Protein AF-A0A3C0TV87-F1 (afdb_monomer)

Sequence (147 aa):
MGSLIQRRDRKGKPLISLEQFAAGEKFRRDFTLANLTPRLTGAWDSPVAGAKRGGAADAGNLSETVLAAKSRLSAALAVLGPGLEGIALLVCCHLSGLEDAERQLGWPARSGKVVLGIALDRLAAHYGITPGCAAKTRRRVFEPDPK

Foldseek 3Di:
DVVQQVDADVVRHRLADPLLVVLLQLLQVLVVLLPPDLPPDDPPDDPDPDDDDQDPVNSVVSVVSNVVSVVLNVVLDVLLDPPLNQLSCCCSHVVDDQQVSCVVSVHDPPPSSVSSRVSSVSSSVSVVRDPPPPPPPPPPPDDDDDD

Secondary structure (DSSP, 8-state):
-HHHHHPBPTTS-BSS-HHHHHHHHHHHHHHHHHTS----SS-SS-------SS-HHHHHHHHHHHHHHHHHHHHHHHHH-TTHHHHHIIIIIS---HHHHHHHTTPPTT-HHHHHHHHHHHHHHHTT--TTSSGGGSTTS--PPP-

Structure (mmCIF, N/CA/C/O backbone):
data_AF-A0A3C0TV87-F1
#
_entry.id   AF-A0A3C0TV87-F1
#
loop_
_atom_site.group_PDB
_atom_site.id
_atom_site.type_symbol
_atom_site.label_atom_id
_atom_site.label_alt_id
_atom_site.label_comp_id
_atom_site.label_asym_id
_atom_site.label_entity_id
_atom_site.label_seq_id
_atom_site.pdbx_PDB_ins_code
_atom_site.Cartn_x
_atom_site.Cartn_y
_atom_site.Cartn_z
_atom_site.occupancy
_atom_site.B_iso_or_equiv
_atom_site.auth_seq_id
_atom_site.auth_comp_id
_atom_site.auth_asym_id
_atom_site.auth_atom_id
_atom_site.pdbx_PDB_model_num
ATOM 1 N N . MET A 1 1 ? 7.615 2.749 8.806 1.00 54.25 1 MET A N 1
ATOM 2 C CA . MET A 1 1 ? 6.298 2.188 9.191 1.00 54.25 1 MET A CA 1
ATOM 3 C C . MET A 1 1 ? 6.191 1.726 10.650 1.00 54.25 1 MET A C 1
ATOM 5 O O . MET A 1 1 ? 5.097 1.815 11.191 1.00 54.25 1 MET A O 1
ATOM 9 N N . GLY A 1 2 ? 7.259 1.268 11.328 1.00 51.81 2 GLY A N 1
ATOM 10 C CA . GLY A 1 2 ? 7.164 0.728 12.706 1.00 51.81 2 GLY A CA 1
ATOM 11 C C . GLY A 1 2 ? 6.513 1.649 13.758 1.00 51.81 2 GLY A C 1
ATOM 12 O O . GLY A 1 2 ? 5.873 1.166 14.689 1.00 51.81 2 GLY A O 1
ATOM 13 N N . SER A 1 3 ? 6.579 2.971 13.564 1.00 53.94 3 SER A N 1
ATOM 14 C CA . SER A 1 3 ? 5.907 3.968 14.414 1.00 53.94 3 SER A CA 1
ATOM 15 C C . SER A 1 3 ? 4.368 3.885 14.367 1.00 53.94 3 SER A C 1
ATOM 17 O O . SER A 1 3 ? 3.716 4.125 15.378 1.00 53.94 3 SER A O 1
ATOM 19 N N . LEU A 1 4 ? 3.756 3.463 13.253 1.00 57.06 4 LEU A N 1
ATOM 20 C CA . LEU A 1 4 ? 2.288 3.391 13.134 1.00 57.06 4 LEU A CA 1
ATOM 21 C C . LEU A 1 4 ? 1.671 2.216 13.906 1.00 57.06 4 LEU A C 1
ATOM 23 O O . LEU A 1 4 ? 0.534 2.324 14.353 1.00 57.06 4 LEU A O 1
ATOM 27 N N . ILE A 1 5 ? 2.420 1.125 14.121 1.00 52.91 5 ILE A N 1
ATOM 28 C CA . ILE A 1 5 ? 1.984 0.024 15.003 1.00 52.91 5 ILE A CA 1
ATOM 29 C C . ILE A 1 5 ? 2.036 0.453 16.475 1.00 52.91 5 ILE A C 1
ATOM 31 O O . ILE A 1 5 ? 1.223 0.014 17.291 1.00 52.91 5 ILE A O 1
ATOM 35 N N . GLN A 1 6 ? 3.025 1.282 16.818 1.00 52.41 6 GLN A N 1
ATOM 36 C CA . GLN A 1 6 ? 3.254 1.786 18.172 1.00 52.41 6 GLN A CA 1
ATOM 37 C C . GLN A 1 6 ? 2.271 2.914 18.518 1.00 52.41 6 GLN A C 1
ATOM 39 O O . GLN A 1 6 ? 1.833 3.026 19.665 1.00 52.41 6 GLN A O 1
ATOM 44 N N . ARG A 1 7 ? 1.874 3.726 17.525 1.00 53.59 7 ARG A N 1
ATOM 45 C CA . ARG A 1 7 ? 0.878 4.783 17.704 1.00 53.59 7 ARG A CA 1
ATOM 46 C C . ARG A 1 7 ? -0.502 4.172 17.909 1.00 53.59 7 ARG A C 1
ATOM 48 O O . ARG A 1 7 ? -1.071 3.492 17.054 1.00 53.59 7 ARG A O 1
ATOM 55 N N . ARG A 1 8 ? -1.038 4.454 19.089 1.00 55.75 8 ARG A N 1
ATOM 56 C CA . ARG A 1 8 ? -2.418 4.171 19.451 1.00 55.75 8 ARG A CA 1
ATOM 57 C C . ARG A 1 8 ? -3.269 5.394 19.129 1.00 55.75 8 ARG A C 1
ATOM 59 O O . ARG A 1 8 ? -2.826 6.530 19.269 1.00 55.75 8 ARG A O 1
ATOM 66 N N . ASP A 1 9 ? -4.488 5.145 18.682 1.00 60.53 9 ASP A N 1
ATOM 67 C CA . ASP A 1 9 ? -5.522 6.165 18.554 1.00 60.53 9 ASP A CA 1
ATOM 68 C C . ASP A 1 9 ? -5.840 6.808 19.917 1.00 60.53 9 ASP A C 1
ATOM 70 O O . ASP A 1 9 ? -5.486 6.263 20.964 1.00 60.53 9 ASP A O 1
ATOM 74 N N . ARG A 1 10 ? -6.598 7.912 19.927 1.00 54.25 10 ARG A N 1
ATOM 75 C CA . ARG A 1 10 ? -7.131 8.537 21.151 1.00 54.25 10 ARG A CA 1
ATOM 76 C C . ARG A 1 10 ? -7.887 7.544 22.052 1.00 54.25 10 ARG A C 1
ATOM 78 O O . ARG A 1 10 ? -7.972 7.761 23.253 1.00 54.25 10 ARG A O 1
ATOM 85 N N . LYS A 1 11 ? -8.403 6.443 21.486 1.00 52.59 11 LYS A N 1
ATOM 86 C CA . LYS A 1 11 ? -9.044 5.326 22.207 1.00 52.59 11 LYS A CA 1
ATOM 87 C C . LYS A 1 11 ? -8.109 4.157 22.580 1.00 52.59 11 LYS A C 1
ATOM 89 O O . LYS A 1 11 ? -8.595 3.085 22.921 1.00 52.59 11 LYS A O 1
ATOM 94 N N . GLY A 1 12 ? -6.789 4.291 22.448 1.00 55.56 12 GLY A N 1
ATOM 95 C CA . GLY A 1 12 ? -5.823 3.248 22.828 1.00 55.56 12 GLY A CA 1
ATOM 96 C C . GLY A 1 12 ? -5.707 2.059 21.858 1.00 55.56 12 GLY A C 1
ATOM 97 O O . GLY A 1 12 ? -4.896 1.163 22.089 1.00 55.56 12 GLY A O 1
ATOM 98 N N . LYS A 1 13 ? -6.475 2.036 20.760 1.00 58.62 13 LYS A N 1
ATOM 99 C CA . LYS A 1 13 ? -6.410 0.976 19.738 1.00 58.62 13 LYS A CA 1
ATOM 100 C C . LYS A 1 13 ? -5.247 1.217 18.767 1.00 58.62 13 LYS A C 1
ATOM 102 O O . LYS A 1 13 ? -5.003 2.378 18.435 1.00 58.62 13 LYS A O 1
ATOM 107 N N . PRO A 1 14 ? -4.552 0.166 18.289 1.00 65.81 14 PRO A N 1
ATOM 108 C CA . PRO A 1 14 ? -3.559 0.320 17.226 1.00 65.81 14 PRO A CA 1
ATOM 109 C C . PRO A 1 14 ? -4.209 0.989 16.008 1.00 65.81 14 PRO A C 1
ATOM 111 O O . PRO A 1 14 ? -5.363 0.700 15.686 1.00 65.81 14 PRO A O 1
ATOM 114 N N . LEU A 1 15 ? -3.498 1.926 15.374 1.00 70.81 15 LEU A N 1
ATOM 115 C CA . LEU A 1 15 ? -4.040 2.691 14.244 1.00 70.81 15 LEU A CA 1
ATOM 116 C C . LEU A 1 15 ? -4.342 1.815 13.022 1.00 70.81 15 LEU A C 1
ATOM 118 O O . LEU A 1 15 ? -5.246 2.154 12.264 1.00 70.81 15 LEU A O 1
ATOM 122 N N . ILE A 1 16 ? -3.602 0.716 12.869 1.00 80.69 16 ILE A N 1
ATOM 123 C CA . ILE A 1 16 ? -3.696 -0.252 11.775 1.00 80.69 16 ILE A CA 1
ATOM 124 C C . ILE A 1 16 ? -3.554 -1.677 12.325 1.00 80.69 16 ILE A C 1
ATOM 126 O O . ILE A 1 16 ? -2.900 -1.891 13.353 1.00 80.69 16 ILE A O 1
ATOM 130 N N . SER A 1 17 ? -4.166 -2.653 11.657 1.00 83.88 17 SER A N 1
ATOM 131 C CA . SER A 1 17 ? -4.022 -4.072 11.998 1.00 83.88 17 SER A CA 1
ATOM 132 C C . SER A 1 17 ? -2.646 -4.625 11.587 1.00 83.88 17 SER A C 1
ATOM 134 O O . SER A 1 17 ? -1.866 -3.963 10.897 1.00 83.88 17 SER A O 1
ATOM 136 N N . LEU A 1 18 ? -2.318 -5.849 12.017 1.00 83.88 18 LEU A N 1
ATOM 137 C CA . LEU A 1 18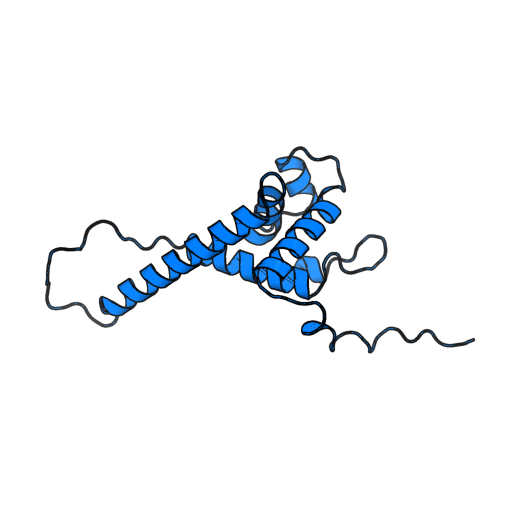 ? -1.065 -6.507 11.616 1.00 83.88 18 LEU A CA 1
ATOM 138 C C . LEU A 1 18 ? -1.051 -6.831 10.117 1.00 83.88 18 LEU A C 1
ATOM 140 O O . LEU A 1 18 ? -0.014 -6.713 9.471 1.00 83.88 18 LEU A O 1
ATOM 144 N N . GLU A 1 19 ? -2.202 -7.201 9.569 1.00 87.12 19 GLU A N 1
ATOM 145 C CA . GLU A 1 19 ? -2.409 -7.483 8.150 1.00 87.12 19 GLU A CA 1
ATOM 146 C C . GLU A 1 19 ? -2.232 -6.221 7.309 1.00 87.12 19 GLU A C 1
ATOM 148 O O . GLU A 1 19 ? -1.466 -6.218 6.348 1.00 87.12 19 GLU A O 1
ATOM 153 N N . GLN A 1 20 ? -2.869 -5.126 7.729 1.00 88.81 20 GLN A N 1
ATOM 154 C CA . GLN A 1 20 ? -2.726 -3.813 7.106 1.00 88.81 20 GLN A CA 1
ATOM 155 C C . GLN A 1 20 ? -1.269 -3.335 7.141 1.00 88.81 20 GLN A C 1
ATOM 157 O O . GLN A 1 20 ? -0.751 -2.823 6.151 1.00 88.81 20 GLN A O 1
ATOM 162 N N . PHE A 1 21 ? -0.567 -3.552 8.257 1.00 88.38 21 PHE A N 1
ATOM 163 C CA . PHE A 1 21 ? 0.858 -3.246 8.345 1.00 88.38 21 PHE A CA 1
ATOM 164 C C . PHE A 1 21 ? 1.703 -4.095 7.385 1.00 88.38 21 PHE A C 1
ATOM 166 O O . PHE A 1 21 ? 2.564 -3.555 6.691 1.00 88.38 21 PHE A O 1
ATOM 173 N N . ALA A 1 22 ? 1.461 -5.407 7.326 1.00 89.38 22 ALA A N 1
ATOM 174 C CA . ALA A 1 22 ? 2.177 -6.306 6.425 1.00 89.38 22 ALA A CA 1
ATOM 175 C C . ALA A 1 22 ? 1.943 -5.934 4.952 1.00 89.38 22 ALA A C 1
ATOM 177 O O . ALA A 1 22 ? 2.892 -5.919 4.165 1.00 89.38 22 ALA A O 1
ATOM 178 N N . ALA A 1 23 ? 0.708 -5.568 4.597 1.00 92.88 23 ALA A N 1
ATOM 179 C CA . ALA A 1 23 ? 0.356 -5.069 3.273 1.00 92.88 23 ALA A CA 1
ATOM 180 C C . ALA A 1 23 ? 1.104 -3.771 2.941 1.00 92.88 23 ALA A C 1
ATOM 182 O O . ALA A 1 23 ? 1.723 -3.672 1.883 1.00 92.88 23 ALA A O 1
ATOM 183 N N . GLY A 1 24 ? 1.122 -2.811 3.870 1.00 92.12 24 GLY A N 1
ATOM 184 C CA . GLY A 1 24 ? 1.847 -1.550 3.709 1.00 92.12 24 GLY A CA 1
ATOM 185 C C . GLY A 1 24 ? 3.364 -1.728 3.575 1.00 92.12 24 GLY A C 1
ATOM 186 O O . GLY A 1 24 ? 3.990 -1.069 2.749 1.00 92.12 24 GLY A O 1
ATOM 187 N N . GLU A 1 25 ? 3.975 -2.645 4.331 1.00 92.38 25 GLU A N 1
ATOM 188 C CA . GLU A 1 25 ? 5.407 -2.952 4.193 1.00 92.38 25 GLU A CA 1
ATOM 189 C C . GLU A 1 25 ? 5.726 -3.670 2.877 1.00 92.38 25 GLU A C 1
ATOM 191 O O . GLU A 1 25 ? 6.765 -3.393 2.277 1.00 92.38 25 GLU A O 1
ATOM 196 N N . LYS A 1 26 ? 4.851 -4.564 2.399 1.00 92.75 26 LYS A N 1
ATOM 197 C CA . LYS A 1 26 ? 5.015 -5.209 1.087 1.00 92.75 26 LYS A CA 1
ATOM 198 C C . LYS A 1 26 ? 4.910 -4.185 -0.045 1.00 92.75 26 LYS A C 1
ATOM 200 O O . LYS A 1 26 ? 5.794 -4.144 -0.895 1.00 92.75 26 LYS A O 1
ATOM 205 N N . PHE A 1 27 ? 3.924 -3.294 0.026 1.00 94.38 27 PHE A N 1
ATOM 206 C CA . PHE A 1 27 ? 3.784 -2.162 -0.890 1.00 94.38 27 PHE A CA 1
ATOM 207 C C . PHE A 1 27 ? 5.023 -1.258 -0.889 1.00 94.38 27 PHE A C 1
ATOM 209 O O . PHE A 1 27 ? 5.569 -0.939 -1.944 1.00 94.38 27 PHE A O 1
ATOM 216 N N . ARG A 1 28 ? 5.538 -0.909 0.297 1.00 93.75 28 ARG A N 1
ATOM 217 C CA . ARG A 1 28 ? 6.761 -0.107 0.437 1.00 93.75 28 ARG A CA 1
ATOM 218 C C . ARG A 1 28 ? 7.979 -0.794 -0.179 1.00 93.75 28 ARG A C 1
ATOM 220 O O . ARG A 1 28 ? 8.767 -0.129 -0.841 1.00 93.75 28 ARG A O 1
ATOM 227 N N . ARG A 1 29 ? 8.136 -2.109 0.011 1.00 92.69 29 ARG A N 1
ATOM 228 C CA . ARG A 1 29 ? 9.223 -2.887 -0.612 1.00 92.69 29 ARG A CA 1
ATOM 229 C C . ARG A 1 29 ? 9.145 -2.839 -2.133 1.00 92.69 29 ARG A C 1
ATOM 231 O O . ARG A 1 29 ? 10.168 -2.605 -2.769 1.00 92.69 29 ARG A O 1
ATOM 238 N N . ASP A 1 30 ? 7.952 -3.016 -2.693 1.00 92.38 30 ASP A N 1
ATOM 239 C CA . ASP A 1 30 ? 7.739 -2.948 -4.141 1.00 92.38 30 ASP A CA 1
ATOM 240 C C . ASP A 1 30 ? 8.064 -1.554 -4.679 1.00 92.38 30 ASP A C 1
ATOM 242 O O . ASP A 1 30 ? 8.773 -1.441 -5.674 1.00 92.38 30 ASP A O 1
ATOM 246 N N . PHE A 1 31 ? 7.653 -0.496 -3.975 1.00 92.94 31 PHE A N 1
ATOM 247 C CA . PHE A 1 31 ? 8.017 0.878 -4.315 1.00 92.94 31 PHE A CA 1
ATOM 248 C C . PHE A 1 31 ? 9.530 1.117 -4.274 1.00 92.94 31 PHE A C 1
ATOM 250 O O . PHE A 1 31 ? 10.095 1.660 -5.220 1.00 92.94 31 PHE A O 1
ATOM 257 N N . THR A 1 32 ? 10.206 0.693 -3.203 1.00 91.69 32 THR A N 1
ATOM 258 C CA . THR A 1 32 ? 11.659 0.860 -3.075 1.00 91.69 32 THR A CA 1
ATOM 259 C C . THR A 1 32 ? 12.400 0.128 -4.188 1.00 91.69 32 THR A C 1
ATOM 261 O O . THR A 1 32 ? 13.281 0.722 -4.797 1.00 91.69 32 THR A O 1
ATOM 264 N N . LEU A 1 33 ? 12.023 -1.120 -4.489 1.00 89.75 33 LEU A N 1
ATOM 265 C CA . LEU A 1 33 ? 12.623 -1.900 -5.574 1.00 89.75 33 LEU A CA 1
ATOM 266 C C . LEU A 1 33 ? 12.331 -1.290 -6.948 1.00 89.75 33 LEU A C 1
ATOM 268 O O . LEU A 1 33 ? 13.234 -1.187 -7.769 1.00 89.75 33 LEU A O 1
ATOM 272 N N . ALA A 1 34 ? 11.098 -0.847 -7.193 1.00 88.00 34 ALA A N 1
ATOM 273 C CA . ALA A 1 34 ? 10.700 -0.210 -8.447 1.00 88.00 34 ALA A CA 1
ATOM 274 C C . ALA A 1 34 ? 11.442 1.110 -8.712 1.00 88.00 34 ALA A C 1
ATOM 276 O O . ALA A 1 34 ? 11.639 1.475 -9.873 1.00 88.00 34 ALA A O 1
ATOM 277 N N . ASN A 1 35 ? 11.833 1.814 -7.644 1.00 86.38 35 ASN A N 1
ATOM 278 C CA . ASN A 1 35 ? 12.553 3.082 -7.706 1.00 86.38 35 ASN A CA 1
ATOM 279 C C . ASN A 1 35 ? 14.082 2.920 -7.670 1.00 86.38 35 ASN A C 1
ATOM 281 O O . ASN A 1 35 ? 14.807 3.911 -7.751 1.00 86.38 35 ASN A O 1
ATOM 285 N N . LEU A 1 36 ? 14.597 1.689 -7.568 1.00 83.19 36 LEU A N 1
ATOM 286 C CA . LEU A 1 36 ? 15.985 1.432 -7.933 1.00 83.19 36 LEU A CA 1
ATOM 287 C C . LEU A 1 36 ? 16.094 1.677 -9.439 1.00 83.19 36 LEU A C 1
ATOM 289 O O . LEU A 1 36 ? 15.357 1.076 -10.215 1.00 83.19 36 LEU A O 1
ATOM 293 N N . THR A 1 37 ? 16.982 2.573 -9.859 1.00 60.53 37 THR A N 1
ATOM 294 C CA . THR A 1 37 ? 17.280 2.784 -11.278 1.00 60.53 37 THR A CA 1
ATOM 295 C C . THR A 1 37 ? 18.268 1.711 -11.727 1.00 60.53 37 THR A C 1
ATOM 297 O O . THR A 1 37 ? 19.464 1.857 -11.454 1.00 60.53 37 THR A O 1
ATOM 300 N N . PRO A 1 38 ? 17.853 0.643 -12.435 1.00 59.22 38 PRO A N 1
ATOM 301 C CA . PRO A 1 38 ? 18.810 -0.127 -13.195 1.00 59.22 38 PRO A CA 1
ATOM 302 C C . PRO A 1 38 ? 19.273 0.805 -14.315 1.00 59.22 38 PRO A C 1
ATOM 304 O O . PRO A 1 38 ? 18.460 1.320 -15.084 1.00 59.22 38 PRO A O 1
ATOM 307 N N . ARG A 1 39 ? 20.573 1.103 -14.378 1.00 50.06 39 ARG A N 1
ATOM 308 C CA . ARG A 1 39 ? 21.168 1.821 -15.512 1.00 50.06 39 ARG A CA 1
ATOM 309 C C . ARG A 1 39 ? 21.069 0.925 -16.752 1.00 50.06 39 ARG A C 1
ATOM 311 O O . ARG A 1 39 ? 22.030 0.272 -17.128 1.00 50.06 39 ARG A O 1
ATOM 318 N N . LEU A 1 40 ? 19.887 0.852 -17.351 1.00 53.81 40 LEU A N 1
ATOM 319 C CA . LEU A 1 40 ? 19.587 0.083 -18.554 1.00 53.81 40 LEU A CA 1
ATOM 320 C C . LEU A 1 40 ? 19.252 1.036 -19.695 1.00 53.81 40 LEU A C 1
ATOM 322 O O . LEU A 1 40 ? 18.139 1.071 -20.205 1.00 53.81 40 LEU A O 1
ATOM 326 N N . THR A 1 41 ? 20.250 1.808 -20.102 1.00 45.06 41 THR A N 1
ATOM 327 C CA . THR A 1 41 ? 20.302 2.410 -21.432 1.00 45.06 41 THR A CA 1
ATOM 328 C C . THR A 1 41 ? 21.764 2.379 -21.868 1.00 45.06 41 THR A C 1
ATOM 33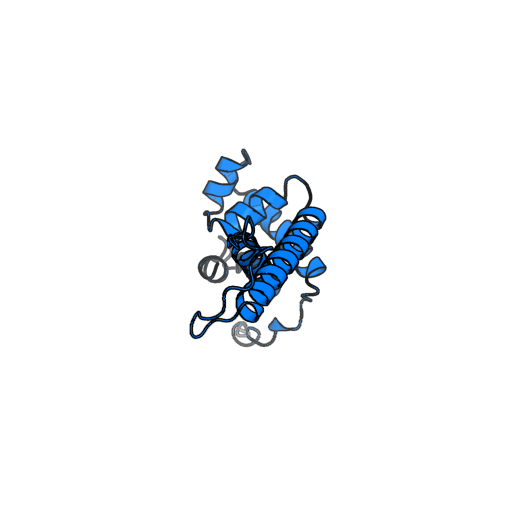0 O O . THR A 1 41 ? 22.554 3.187 -21.387 1.00 45.06 41 THR A O 1
ATOM 333 N N . GLY A 1 42 ? 22.149 1.440 -22.740 1.00 46.88 42 GLY A N 1
ATOM 334 C CA . GLY A 1 42 ? 23.317 1.672 -23.602 1.00 46.88 42 GLY A CA 1
ATOM 335 C C . GLY A 1 42 ? 24.481 0.678 -23.613 1.00 46.88 42 GLY A C 1
ATOM 336 O O . GLY A 1 42 ? 25.533 1.057 -24.104 1.00 46.88 42 GLY A O 1
ATOM 337 N N . ALA A 1 43 ? 24.354 -0.566 -23.150 1.00 49.81 43 ALA A N 1
ATOM 338 C CA . ALA A 1 43 ? 25.417 -1.559 -23.376 1.00 49.81 43 ALA A CA 1
ATOM 339 C C . ALA A 1 43 ? 24.859 -2.906 -23.851 1.00 49.81 43 ALA A C 1
ATOM 341 O O . ALA A 1 43 ? 25.158 -3.952 -23.290 1.00 49.81 43 ALA A O 1
ATOM 342 N N . TRP A 1 44 ? 24.022 -2.868 -24.887 1.00 47.41 44 TRP A N 1
ATOM 343 C CA . TRP A 1 44 ? 23.624 -4.054 -25.646 1.00 47.41 44 TRP A CA 1
ATOM 344 C C . TRP A 1 44 ? 24.167 -3.947 -27.077 1.00 47.41 44 TRP A C 1
ATOM 346 O O . TRP A 1 44 ? 23.383 -3.884 -28.010 1.00 47.41 44 TRP A O 1
ATOM 356 N N . ASP A 1 45 ? 25.492 -3.824 -27.216 1.00 49.62 45 ASP A N 1
ATOM 357 C CA . ASP A 1 45 ? 26.294 -4.407 -28.311 1.00 49.62 45 ASP A CA 1
ATOM 358 C C . ASP A 1 45 ? 27.792 -4.182 -28.020 1.00 49.62 45 ASP A C 1
ATOM 360 O O . ASP A 1 45 ? 28.401 -3.223 -28.482 1.00 49.62 45 ASP A O 1
ATOM 364 N N . SER A 1 46 ? 28.394 -5.003 -27.153 1.00 43.81 46 SER A N 1
ATOM 365 C CA . SER A 1 46 ? 29.835 -5.279 -27.252 1.00 43.81 46 SER A CA 1
ATOM 366 C C . SER A 1 46 ? 30.226 -6.449 -26.347 1.00 43.81 46 SER A C 1
ATOM 368 O O . SER A 1 46 ? 30.069 -6.351 -25.124 1.00 43.81 46 SER A O 1
ATOM 370 N N . PRO A 1 47 ? 30.768 -7.555 -26.882 1.00 48.69 47 PRO A N 1
ATOM 371 C CA . PRO A 1 47 ? 31.373 -8.583 -26.058 1.00 48.69 47 PRO A CA 1
ATOM 372 C C . PRO A 1 47 ? 32.788 -8.122 -25.686 1.00 48.69 47 PRO A C 1
ATOM 374 O O . PRO A 1 47 ? 33.756 -8.486 -26.349 1.00 48.69 47 PRO A O 1
ATOM 377 N N . VAL A 1 48 ? 32.941 -7.309 -24.633 1.00 44.72 48 VAL A N 1
ATOM 378 C CA . VAL A 1 48 ? 34.277 -7.034 -24.084 1.00 44.72 48 VAL A CA 1
ATOM 379 C C . VAL A 1 48 ? 34.607 -8.058 -23.002 1.00 44.72 48 VAL A C 1
ATOM 381 O O . VAL A 1 48 ? 34.036 -8.091 -21.910 1.00 44.72 48 VAL A O 1
ATOM 384 N N . ALA A 1 49 ? 35.528 -8.950 -23.350 1.00 50.06 49 ALA A N 1
ATOM 385 C CA . ALA A 1 49 ? 36.159 -9.869 -22.426 1.00 50.06 49 ALA A CA 1
ATOM 386 C C . ALA A 1 49 ? 36.874 -9.079 -21.315 1.00 50.06 49 ALA A C 1
ATOM 388 O O . ALA A 1 49 ? 37.705 -8.219 -21.593 1.00 50.06 49 ALA A O 1
ATOM 389 N N . GLY A 1 50 ? 36.582 -9.409 -20.055 1.00 53.62 50 GLY A N 1
ATOM 390 C CA . GLY A 1 50 ? 37.394 -8.990 -18.912 1.00 53.62 50 GLY A CA 1
ATOM 391 C C . GLY A 1 50 ? 36.790 -7.897 -18.031 1.00 53.62 50 GLY A C 1
ATOM 392 O O . GLY A 1 50 ? 37.298 -6.784 -17.983 1.00 53.62 50 GLY A O 1
ATOM 393 N N . ALA A 1 51 ? 35.795 -8.241 -17.210 1.00 44.84 51 ALA A N 1
ATOM 394 C CA . ALA A 1 51 ? 35.526 -7.493 -15.983 1.00 44.84 51 ALA A CA 1
ATOM 395 C C . ALA A 1 51 ? 35.117 -8.438 -14.843 1.00 44.84 51 ALA A C 1
ATOM 397 O O . ALA A 1 51 ? 34.314 -9.354 -14.996 1.00 44.84 51 ALA A O 1
ATOM 398 N N . LYS A 1 52 ? 35.776 -8.240 -13.703 1.00 49.31 52 LYS A N 1
ATOM 399 C CA . LYS A 1 52 ? 35.821 -9.103 -12.522 1.00 49.31 52 LYS A CA 1
ATOM 400 C C . LYS A 1 52 ? 34.507 -9.070 -11.720 1.00 49.31 52 LYS A C 1
ATOM 402 O O . LYS A 1 52 ? 33.972 -8.000 -11.478 1.00 49.31 52 LYS A O 1
ATOM 407 N N . ARG A 1 53 ? 34.096 -10.249 -11.220 1.00 51.09 53 ARG A N 1
ATOM 408 C CA . ARG A 1 53 ? 33.208 -10.498 -10.054 1.00 51.09 53 ARG A CA 1
ATOM 409 C C . ARG A 1 53 ? 31.942 -9.620 -9.968 1.00 51.09 53 ARG A C 1
ATOM 411 O O . ARG A 1 53 ? 31.805 -8.792 -9.080 1.00 51.09 53 ARG A O 1
ATOM 418 N N . GLY A 1 54 ? 31.007 -9.876 -10.879 1.00 54.59 54 GLY A N 1
ATOM 419 C CA . GLY A 1 54 ? 29.663 -9.285 -10.920 1.00 54.59 54 GLY A CA 1
ATOM 420 C C . GLY A 1 54 ? 29.127 -9.356 -12.346 1.00 54.59 54 GLY A C 1
ATOM 421 O O . GLY A 1 54 ? 28.991 -8.337 -13.010 1.00 54.59 54 GLY A O 1
ATOM 422 N N . GLY A 1 55 ? 29.020 -10.576 -12.883 1.00 55.38 55 GLY A N 1
ATOM 423 C CA . GLY A 1 55 ? 28.798 -10.809 -14.314 1.00 55.38 55 GLY A CA 1
ATOM 424 C C . GLY A 1 55 ? 27.443 -10.297 -14.804 1.00 55.38 55 GLY A C 1
ATOM 425 O O . GLY A 1 55 ? 26.521 -10.135 -14.014 1.00 55.38 55 GLY A O 1
ATOM 426 N N . ALA A 1 56 ? 27.305 -10.115 -16.120 1.00 57.59 56 ALA A N 1
ATOM 427 C CA . ALA A 1 56 ? 26.085 -9.661 -16.804 1.00 57.59 56 ALA A CA 1
ATOM 428 C C . ALA A 1 56 ? 24.780 -10.367 -16.358 1.00 57.59 56 ALA A C 1
ATOM 430 O O . ALA A 1 56 ? 23.704 -9.781 -16.450 1.00 57.59 56 ALA A O 1
ATOM 431 N N . ALA A 1 57 ? 24.875 -11.587 -15.817 1.00 58.69 57 ALA A N 1
ATOM 432 C CA . ALA A 1 57 ? 23.767 -12.304 -15.187 1.00 58.69 57 ALA A CA 1
ATOM 433 C C . ALA A 1 57 ? 23.192 -11.593 -13.939 1.00 58.69 57 ALA A C 1
ATOM 435 O O . ALA A 1 57 ? 21.980 -11.557 -13.770 1.00 58.69 57 ALA A O 1
ATOM 436 N N . ASP A 1 58 ? 24.026 -10.987 -13.088 1.00 62.94 58 ASP A N 1
ATOM 437 C CA . ASP A 1 58 ? 23.598 -10.242 -11.891 1.00 62.94 58 ASP A CA 1
ATOM 438 C C . ASP A 1 58 ? 22.864 -8.944 -12.267 1.00 62.94 58 ASP A C 1
ATOM 440 O O . ASP A 1 58 ? 21.777 -8.660 -11.761 1.00 62.94 58 ASP A O 1
ATOM 444 N N . ALA A 1 59 ? 23.389 -8.218 -13.260 1.00 64.69 59 ALA A N 1
ATOM 445 C CA . ALA A 1 59 ? 22.731 -7.041 -13.824 1.00 64.69 59 ALA A CA 1
ATOM 446 C C . ALA A 1 59 ? 21.389 -7.386 -14.505 1.00 64.69 59 ALA A C 1
ATOM 448 O O . ALA A 1 59 ? 20.416 -6.639 -14.360 1.00 64.69 59 ALA A O 1
ATOM 449 N N . GLY A 1 60 ? 21.309 -8.523 -15.208 1.00 68.88 60 GLY A N 1
ATOM 450 C CA . GLY A 1 60 ? 20.069 -9.041 -15.796 1.00 68.88 60 GLY A CA 1
ATOM 451 C C . GLY A 1 60 ? 19.017 -9.406 -14.742 1.00 68.88 60 GLY A C 1
ATOM 452 O O . GLY A 1 60 ? 17.877 -8.952 -14.829 1.00 68.88 60 GLY A O 1
ATOM 453 N N . ASN A 1 61 ? 19.417 -10.125 -13.690 1.00 75.56 61 ASN A N 1
ATOM 454 C CA . ASN A 1 61 ? 18.534 -10.512 -12.584 1.00 75.56 61 ASN A CA 1
ATOM 455 C C . ASN A 1 61 ? 18.015 -9.301 -11.790 1.00 75.56 61 ASN A C 1
ATOM 457 O O . ASN A 1 61 ? 16.838 -9.248 -11.418 1.00 75.56 61 ASN A O 1
ATOM 461 N N . LEU A 1 62 ? 18.865 -8.295 -11.550 1.00 76.31 62 LEU A N 1
ATOM 462 C CA . LEU A 1 62 ? 18.454 -7.048 -10.902 1.00 76.31 62 LEU A CA 1
ATOM 463 C C . LEU A 1 62 ? 17.413 -6.307 -11.750 1.00 76.31 62 LEU A C 1
ATOM 465 O O . LEU A 1 62 ? 16.405 -5.832 -11.229 1.00 76.31 62 LEU A O 1
ATOM 469 N N . SER A 1 63 ? 17.637 -6.246 -13.060 1.00 81.25 63 SER A N 1
ATOM 470 C CA . SER A 1 63 ? 16.733 -5.601 -14.014 1.00 81.25 63 SER A CA 1
ATOM 471 C C . SER A 1 63 ? 15.357 -6.267 -14.049 1.00 81.25 63 SER A C 1
ATOM 473 O O . SER A 1 63 ? 14.338 -5.577 -13.984 1.00 81.25 63 SER A O 1
ATOM 475 N N . GLU A 1 64 ? 15.323 -7.601 -14.077 1.00 83.94 64 GLU A N 1
ATOM 476 C CA . GLU A 1 64 ? 14.085 -8.381 -14.006 1.00 83.94 64 GLU A CA 1
ATOM 477 C C . GLU A 1 64 ? 13.358 -8.161 -12.672 1.00 83.94 64 GLU A C 1
ATOM 479 O O . GLU A 1 64 ? 12.151 -7.916 -12.649 1.00 83.94 64 GLU A O 1
ATOM 484 N N . THR A 1 65 ? 14.096 -8.139 -11.559 1.00 87.00 65 THR A N 1
ATOM 485 C CA . THR A 1 65 ? 13.535 -7.889 -10.222 1.00 87.00 65 THR A CA 1
ATOM 486 C C . THR A 1 65 ? 12.889 -6.503 -10.125 1.00 87.00 65 THR A C 1
ATOM 488 O O . THR A 1 65 ? 11.788 -6.371 -9.581 1.00 87.00 65 THR A O 1
ATOM 491 N N . VAL A 1 66 ? 13.535 -5.467 -10.674 1.00 88.75 66 VAL A N 1
ATOM 492 C CA . VAL A 1 66 ? 12.978 -4.105 -10.729 1.00 88.75 66 VAL A CA 1
ATOM 493 C C . VAL A 1 66 ? 11.735 -4.063 -11.615 1.00 88.75 66 VAL A C 1
ATOM 495 O O . VAL A 1 66 ? 10.731 -3.464 -11.227 1.00 88.75 66 VAL A O 1
ATOM 498 N N . LEU A 1 67 ? 11.759 -4.712 -12.783 1.00 89.12 67 LEU A N 1
ATOM 499 C CA . LEU A 1 67 ? 10.608 -4.758 -13.685 1.00 89.12 67 LEU A CA 1
ATOM 500 C C . LEU A 1 67 ? 9.409 -5.468 -13.035 1.00 89.12 67 LEU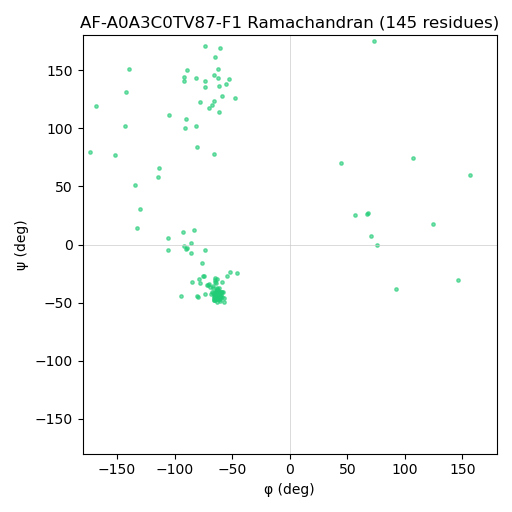 A C 1
ATOM 502 O O . LEU A 1 67 ? 8.289 -4.954 -13.066 1.00 89.12 67 LEU A O 1
ATOM 506 N N . ALA A 1 68 ? 9.648 -6.596 -12.364 1.00 90.44 68 ALA A N 1
ATOM 507 C CA . ALA A 1 68 ? 8.632 -7.317 -11.605 1.00 90.44 68 ALA A CA 1
ATOM 508 C C . ALA A 1 68 ? 8.090 -6.488 -10.427 1.00 90.44 68 ALA A C 1
ATOM 510 O O . ALA A 1 68 ? 6.895 -6.542 -10.128 1.00 90.44 68 ALA A O 1
ATOM 511 N N . ALA A 1 69 ? 8.937 -5.706 -9.751 1.00 90.94 69 ALA A N 1
ATOM 512 C CA . ALA A 1 69 ? 8.502 -4.780 -8.706 1.00 90.94 69 ALA A CA 1
ATOM 513 C C . ALA A 1 69 ? 7.643 -3.637 -9.270 1.00 90.94 69 ALA A C 1
ATOM 515 O O . ALA A 1 69 ? 6.600 -3.332 -8.698 1.00 90.94 69 ALA A O 1
ATOM 516 N N . LYS A 1 70 ? 8.016 -3.060 -10.422 1.00 90.44 70 LYS A N 1
ATOM 517 C CA . LYS A 1 70 ? 7.219 -2.034 -11.121 1.00 90.44 70 LYS A CA 1
ATOM 518 C C . LYS A 1 70 ? 5.842 -2.553 -11.519 1.00 90.44 70 LYS A C 1
ATOM 520 O O . LYS A 1 70 ? 4.850 -1.865 -11.294 1.00 90.44 70 LYS A O 1
ATOM 525 N N . SER A 1 71 ? 5.775 -3.769 -12.060 1.00 92.94 71 SER A N 1
ATOM 526 C CA . SER A 1 71 ? 4.506 -4.408 -12.420 1.00 92.94 71 SER A CA 1
ATOM 527 C C . SER A 1 71 ? 3.607 -4.606 -11.192 1.00 92.94 71 SER A C 1
ATOM 529 O O . SER A 1 71 ? 2.446 -4.199 -11.208 1.00 92.94 71 SER A O 1
ATOM 531 N N . ARG A 1 72 ? 4.156 -5.129 -10.085 1.00 93.75 72 ARG A N 1
ATOM 532 C CA . ARG A 1 72 ? 3.412 -5.308 -8.825 1.00 93.75 72 ARG A CA 1
ATOM 533 C C . ARG A 1 72 ? 2.966 -3.984 -8.205 1.00 93.75 72 ARG A C 1
ATOM 535 O O . ARG A 1 72 ? 1.825 -3.880 -7.766 1.00 93.75 72 ARG A O 1
ATOM 542 N N . LEU A 1 73 ? 3.821 -2.961 -8.222 1.00 93.81 73 LEU A N 1
ATOM 543 C CA . LEU A 1 73 ? 3.474 -1.619 -7.755 1.00 93.81 73 LEU A CA 1
ATOM 544 C C . LEU A 1 73 ? 2.338 -1.015 -8.590 1.00 93.81 73 LEU A C 1
ATOM 546 O O . LEU A 1 73 ? 1.382 -0.490 -8.028 1.00 93.81 73 LEU A O 1
ATOM 550 N N . SER A 1 74 ? 2.419 -1.115 -9.919 1.00 94.00 74 SER A N 1
ATOM 551 C CA . SER A 1 74 ? 1.379 -0.623 -10.826 1.00 94.00 74 SER A CA 1
ATOM 552 C C . SER A 1 74 ? 0.040 -1.326 -10.589 1.00 94.00 74 SER A C 1
ATOM 554 O O . SER A 1 74 ? -0.985 -0.654 -10.490 1.00 94.00 74 SER A O 1
ATOM 556 N N . ALA A 1 75 ? 0.045 -2.650 -10.407 1.00 95.06 75 ALA A N 1
ATOM 557 C CA . ALA A 1 75 ? -1.160 -3.408 -10.077 1.00 95.06 75 ALA A CA 1
ATOM 558 C C . ALA A 1 75 ? -1.756 -2.993 -8.719 1.00 95.06 75 ALA A C 1
ATOM 560 O O . ALA A 1 75 ? -2.970 -2.824 -8.603 1.00 95.06 75 ALA A O 1
ATOM 561 N N . ALA A 1 76 ? -0.915 -2.767 -7.707 1.00 95.00 76 ALA A N 1
ATOM 562 C CA . ALA A 1 76 ? -1.357 -2.298 -6.397 1.00 95.00 76 ALA A CA 1
ATOM 563 C C . ALA A 1 76 ? -1.995 -0.897 -6.468 1.00 95.00 76 ALA A C 1
ATOM 565 O O . ALA A 1 76 ? -3.057 -0.675 -5.886 1.00 95.00 76 ALA A O 1
ATOM 566 N N . LEU A 1 77 ? -1.390 0.031 -7.217 1.00 94.81 77 LEU A N 1
ATOM 567 C CA . LEU A 1 77 ? -1.943 1.371 -7.450 1.00 94.81 77 LEU A CA 1
ATOM 568 C C . LEU A 1 77 ? -3.281 1.307 -8.201 1.00 94.81 77 LEU A C 1
ATOM 570 O O . LEU A 1 77 ? -4.235 1.972 -7.806 1.00 94.81 77 LEU A O 1
ATOM 574 N N . ALA A 1 78 ? -3.395 0.436 -9.208 1.00 95.12 78 ALA A N 1
ATOM 575 C CA . ALA A 1 78 ? -4.641 0.237 -9.946 1.00 95.12 78 ALA A CA 1
ATOM 576 C C . ALA A 1 78 ? -5.792 -0.260 -9.050 1.00 95.12 78 ALA A C 1
ATOM 578 O O . ALA A 1 78 ? -6.928 0.179 -9.211 1.00 95.12 78 ALA A O 1
ATOM 579 N N . VAL A 1 79 ? -5.511 -1.137 -8.076 1.00 94.94 79 VAL A N 1
ATOM 580 C CA . VAL A 1 79 ? -6.518 -1.615 -7.106 1.00 94.94 79 VAL A CA 1
ATOM 581 C C . VAL A 1 79 ? -6.918 -0.531 -6.100 1.00 94.94 79 VAL A C 1
ATOM 583 O O . VAL A 1 79 ? -8.074 -0.469 -5.669 1.00 94.94 79 VAL A O 1
ATOM 586 N N . LEU A 1 80 ? -5.979 0.328 -5.702 1.00 94.12 80 LEU A N 1
ATOM 587 C CA . LEU A 1 80 ? -6.279 1.465 -4.835 1.00 94.12 80 LEU A CA 1
ATOM 588 C C . LEU A 1 80 ? -7.201 2.459 -5.543 1.00 94.12 80 LEU A C 1
ATOM 590 O O . LEU A 1 80 ? -8.223 2.853 -4.974 1.00 94.12 80 LEU A O 1
ATOM 594 N N . GLY A 1 81 ? -6.871 2.799 -6.787 1.00 91.50 81 GLY A N 1
ATOM 595 C CA . GLY A 1 81 ? -7.583 3.790 -7.574 1.00 91.50 81 GLY A CA 1
ATOM 596 C C . GLY A 1 81 ? -7.328 5.232 -7.110 1.00 91.50 81 GLY A C 1
ATOM 597 O O . GLY A 1 81 ? -6.663 5.475 -6.089 1.00 91.50 81 GLY A O 1
ATOM 598 N N . PRO A 1 82 ? -7.882 6.209 -7.851 1.00 88.88 82 PRO A N 1
ATOM 599 C CA . PRO A 1 82 ? -7.651 7.624 -7.598 1.00 88.88 82 PRO A CA 1
ATOM 600 C C . PRO A 1 82 ? -8.142 8.020 -6.202 1.00 88.88 82 PRO A C 1
ATOM 602 O O . PRO A 1 82 ? -9.215 7.618 -5.750 1.00 88.88 82 PRO A O 1
ATOM 605 N N . GLY A 1 83 ? -7.330 8.809 -5.501 1.00 86.06 83 GLY A N 1
ATOM 606 C CA . GLY A 1 83 ? -7.598 9.279 -4.139 1.00 86.06 83 GLY A CA 1
ATOM 607 C C . GLY A 1 83 ? -7.016 8.390 -3.034 1.00 86.06 83 GLY A C 1
ATOM 608 O O . GLY A 1 83 ? -6.480 8.922 -2.064 1.00 86.06 83 GLY A O 1
ATOM 609 N N . LEU A 1 84 ? -7.035 7.058 -3.179 1.00 92.12 84 LEU A N 1
ATOM 610 C CA . LEU A 1 84 ? -6.429 6.152 -2.185 1.00 92.12 84 LEU A CA 1
ATOM 611 C C . LEU A 1 84 ? -4.927 5.944 -2.409 1.00 92.12 84 LEU A C 1
ATOM 613 O O . LEU A 1 84 ? -4.171 5.779 -1.451 1.00 92.12 84 LEU A O 1
ATOM 617 N N . GLU A 1 85 ? -4.484 5.981 -3.664 1.00 93.62 85 GLU A N 1
ATOM 618 C CA . GLU A 1 85 ? -3.068 5.867 -4.022 1.00 93.62 85 GLU A CA 1
ATOM 619 C C . GLU A 1 85 ? -2.198 6.948 -3.365 1.00 93.62 85 GLU A C 1
ATOM 621 O O . GLU A 1 85 ? -1.128 6.642 -2.839 1.00 93.62 85 GLU A O 1
ATOM 626 N N . GLY A 1 86 ? -2.685 8.192 -3.310 1.00 93.38 86 GLY A N 1
ATOM 627 C CA . GLY A 1 86 ? -1.942 9.324 -2.760 1.00 93.38 86 GLY A CA 1
ATOM 628 C C . GLY A 1 86 ? -1.638 9.147 -1.275 1.00 93.38 86 GLY A C 1
ATOM 629 O O . GLY A 1 86 ? -0.485 9.247 -0.855 1.00 93.38 86 GLY A O 1
ATOM 630 N N . ILE A 1 87 ? -2.650 8.800 -0.473 1.00 93.81 87 ILE A N 1
ATOM 631 C CA . ILE A 1 87 ? -2.454 8.576 0.966 1.00 93.81 87 ILE A CA 1
ATOM 632 C C . ILE A 1 87 ? -1.582 7.345 1.239 1.00 93.81 87 ILE A C 1
ATOM 634 O O . ILE A 1 87 ? -0.737 7.380 2.136 1.00 93.81 87 ILE A O 1
ATOM 638 N N . ALA A 1 88 ? -1.731 6.277 0.447 1.00 93.38 88 ALA A N 1
ATOM 639 C CA . ALA A 1 88 ? -0.906 5.082 0.576 1.00 93.38 88 ALA A CA 1
ATOM 640 C C . ALA A 1 88 ? 0.569 5.388 0.275 1.00 93.38 88 ALA A C 1
ATOM 642 O O . ALA A 1 88 ? 1.439 5.001 1.054 1.00 93.38 88 ALA A O 1
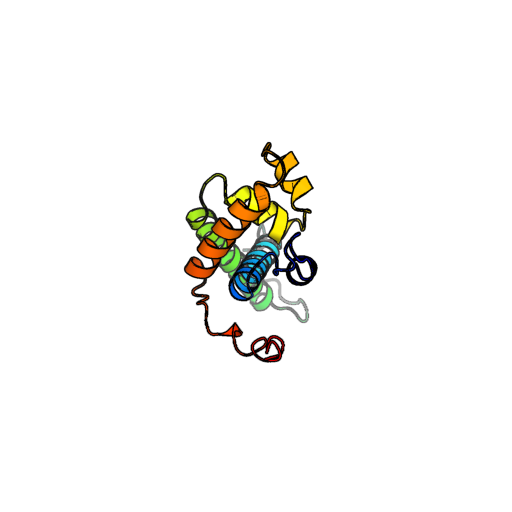ATOM 643 N N . LEU A 1 89 ? 0.859 6.134 -0.794 1.00 93.44 89 LEU A N 1
ATOM 644 C CA . LEU A 1 89 ? 2.217 6.543 -1.161 1.00 93.44 89 LEU A CA 1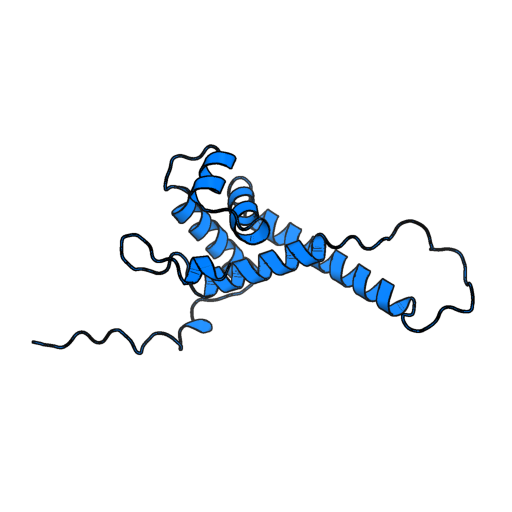
ATOM 645 C C . LEU A 1 89 ? 2.838 7.492 -0.130 1.00 93.44 89 LEU A C 1
ATOM 647 O O . LEU A 1 89 ? 3.996 7.306 0.251 1.00 93.44 89 LEU A O 1
ATOM 651 N N . LEU A 1 90 ? 2.102 8.495 0.348 1.00 93.12 90 LEU A N 1
ATOM 652 C CA . LEU A 1 90 ? 2.618 9.455 1.329 1.00 93.12 90 LEU A CA 1
ATOM 653 C C . LEU A 1 90 ? 2.952 8.776 2.661 1.00 93.12 90 LEU A C 1
ATOM 655 O O . LEU A 1 90 ? 4.042 8.951 3.203 1.00 93.12 90 LEU A O 1
ATOM 659 N N . VAL A 1 91 ? 2.051 7.940 3.174 1.00 91.31 91 VAL A N 1
ATOM 660 C CA . VAL A 1 91 ? 2.245 7.321 4.490 1.00 91.31 91 VAL A CA 1
ATOM 661 C C . VAL A 1 91 ? 3.178 6.112 4.420 1.00 91.31 91 VAL A C 1
ATOM 663 O O . VAL A 1 91 ? 4.065 5.969 5.263 1.00 91.31 91 VAL A O 1
ATOM 666 N N . CYS A 1 92 ? 3.010 5.233 3.428 1.00 91.94 92 CYS A N 1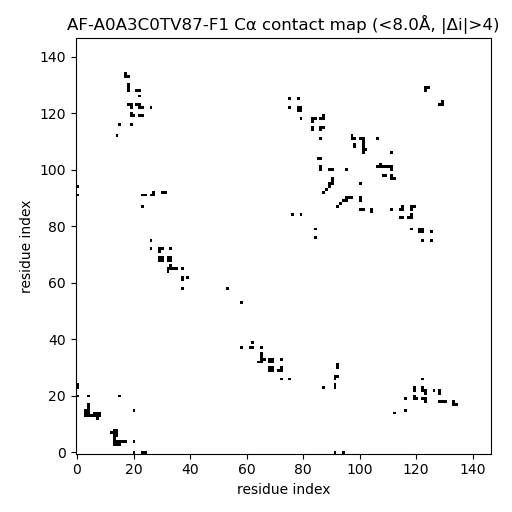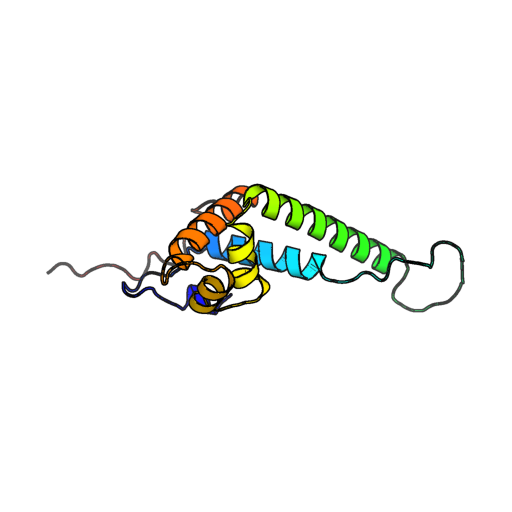
ATOM 667 C CA . CYS A 1 92 ? 3.805 4.008 3.347 1.00 91.94 92 CYS A CA 1
ATOM 668 C C . CYS A 1 92 ? 5.194 4.276 2.768 1.00 91.94 92 CYS A C 1
ATOM 670 O O . CYS A 1 92 ? 6.175 3.787 3.323 1.00 91.94 92 CYS A O 1
ATOM 672 N N . CYS A 1 93 ? 5.302 5.052 1.686 1.00 90.62 93 CYS A N 1
ATOM 673 C CA . CYS A 1 93 ? 6.564 5.217 0.961 1.00 90.62 93 CYS A CA 1
ATOM 674 C C . CYS A 1 93 ? 7.345 6.455 1.411 1.00 90.62 93 CYS A C 1
ATOM 676 O O . CYS A 1 93 ? 8.542 6.344 1.667 1.00 90.62 93 CYS A O 1
ATOM 678 N N . HIS A 1 94 ? 6.676 7.599 1.578 1.00 89.88 94 HIS A N 1
ATOM 679 C CA . HIS A 1 94 ? 7.322 8.842 2.025 1.00 89.88 94 HIS A CA 1
ATOM 680 C C . HIS A 1 94 ? 7.415 8.955 3.550 1.00 89.88 94 HIS A C 1
ATOM 682 O O . HIS A 1 94 ? 8.082 9.849 4.062 1.00 89.88 94 HIS A O 1
ATOM 688 N N . LEU A 1 95 ? 6.792 8.023 4.284 1.00 86.88 95 LEU A N 1
ATOM 689 C CA . LEU A 1 95 ? 6.772 7.992 5.748 1.00 86.88 95 LEU A CA 1
ATOM 690 C C . LEU A 1 95 ? 6.220 9.287 6.372 1.00 86.88 95 LEU A C 1
ATOM 692 O O . LEU A 1 95 ? 6.533 9.597 7.524 1.00 86.88 95 LEU A O 1
ATOM 696 N N . SER A 1 96 ? 5.379 10.016 5.633 1.00 86.44 96 SER A N 1
ATOM 697 C CA . SER A 1 96 ? 4.726 11.228 6.114 1.00 86.44 96 SER A CA 1
ATOM 698 C C . SER A 1 96 ? 3.809 10.918 7.294 1.00 86.44 96 SER A C 1
ATOM 700 O O . SER A 1 96 ? 3.122 9.891 7.345 1.00 86.44 96 SER A O 1
ATOM 702 N N . GLY A 1 97 ? 3.767 11.842 8.255 1.00 86.44 97 GLY A N 1
ATOM 703 C CA . GLY A 1 97 ? 2.744 11.829 9.292 1.00 86.44 97 GLY A CA 1
ATOM 704 C C . GLY A 1 97 ? 1.353 12.006 8.681 1.00 86.44 97 GLY A C 1
ATOM 705 O O . GLY A 1 97 ? 1.196 12.654 7.651 1.00 86.44 97 GLY A O 1
ATOM 706 N N . LEU A 1 98 ? 0.328 11.457 9.333 1.00 86.56 98 LEU A N 1
ATOM 707 C CA . LEU A 1 98 ? -1.038 11.482 8.808 1.00 86.56 98 LEU A CA 1
ATOM 708 C C . LEU A 1 98 ? -1.566 12.908 8.583 1.00 86.56 98 LEU A C 1
ATOM 710 O O . LEU A 1 98 ? -2.170 13.182 7.557 1.00 86.56 98 LEU A O 1
ATOM 714 N N . GLU A 1 99 ? -1.274 13.817 9.513 1.00 88.19 99 GLU A N 1
ATOM 715 C CA . GLU A 1 99 ? -1.652 15.234 9.425 1.00 88.19 99 GLU A CA 1
ATOM 716 C C . GLU A 1 99 ? -0.961 15.941 8.252 1.00 88.19 99 GLU A C 1
ATOM 718 O O . GLU A 1 99 ? -1.519 16.852 7.651 1.00 88.19 99 GLU A O 1
ATOM 723 N N . ASP A 1 100 ? 0.261 15.524 7.920 1.00 89.81 100 ASP A N 1
ATOM 724 C CA . ASP A 1 100 ? 0.992 16.065 6.779 1.00 89.81 100 ASP A CA 1
ATOM 725 C C . ASP A 1 100 ? 0.425 15.549 5.460 1.00 89.81 100 ASP A C 1
ATOM 727 O O . ASP A 1 100 ? 0.185 16.326 4.540 1.00 89.81 100 ASP A O 1
ATOM 731 N N . ALA A 1 101 ? 0.105 14.256 5.409 1.00 90.50 101 ALA A N 1
ATOM 732 C CA . ALA A 1 101 ? -0.546 13.670 4.251 1.00 90.50 101 ALA A CA 1
ATOM 733 C C . ALA A 1 101 ? -1.942 14.272 4.003 1.00 90.50 101 ALA A C 1
ATOM 735 O O . ALA A 1 101 ? -2.292 14.538 2.858 1.00 90.50 101 ALA A O 1
ATOM 736 N N . GLU A 1 102 ? -2.716 14.555 5.058 1.00 92.12 102 GLU A N 1
ATOM 737 C CA . GLU A 1 102 ? -4.000 15.266 4.956 1.00 92.12 102 GLU A CA 1
ATOM 738 C C . GLU A 1 102 ? -3.830 16.655 4.327 1.00 92.12 102 GLU A C 1
ATOM 740 O O . GLU A 1 102 ? -4.568 16.998 3.406 1.00 92.12 102 GLU A O 1
ATOM 745 N N . ARG A 1 103 ? -2.823 17.428 4.758 1.00 92.81 103 ARG A N 1
ATOM 746 C CA . ARG A 1 103 ? -2.526 18.746 4.174 1.00 92.81 103 ARG A CA 1
ATOM 747 C C . ARG A 1 103 ? -2.120 18.653 2.707 1.00 92.81 103 ARG A C 1
ATOM 749 O O . ARG A 1 103 ? -2.623 19.429 1.902 1.00 92.81 103 ARG A O 1
ATOM 756 N N . GLN A 1 104 ? -1.243 17.711 2.357 1.00 92.75 104 GLN A N 1
ATOM 757 C CA . GLN A 1 104 ? -0.785 17.533 0.974 1.00 92.75 104 GLN A CA 1
ATOM 758 C C . GLN A 1 104 ? -1.920 17.114 0.028 1.00 92.75 104 GLN A C 1
ATOM 760 O O . GLN A 1 104 ? -1.931 17.516 -1.131 1.00 92.75 104 GLN A O 1
ATOM 765 N N . LEU A 1 105 ? -2.889 16.338 0.523 1.00 91.25 105 LEU A N 1
ATOM 766 C CA . LEU A 1 105 ? -4.050 15.882 -0.249 1.00 91.25 105 LEU A CA 1
ATOM 767 C C . LEU A 1 105 ? -5.246 16.851 -0.196 1.00 91.25 105 LEU A C 1
ATOM 769 O O . LEU A 1 105 ? -6.265 16.590 -0.833 1.00 91.25 105 LEU A O 1
ATOM 773 N N . GLY A 1 106 ? -5.152 17.948 0.564 1.00 92.44 106 GLY A N 1
ATOM 774 C CA . GLY A 1 106 ? -6.246 18.907 0.744 1.00 92.44 106 GLY A CA 1
ATOM 775 C C . GLY A 1 106 ? -7.444 18.345 1.519 1.00 92.44 106 GLY A C 1
ATOM 776 O O . GLY A 1 106 ? -8.575 18.782 1.315 1.00 92.44 106 GLY A O 1
ATOM 777 N N . TRP A 1 107 ? -7.227 17.351 2.383 1.00 91.81 107 TRP A N 1
ATOM 778 C CA . TRP A 1 107 ? -8.288 16.699 3.152 1.00 91.81 107 TRP A CA 1
ATOM 779 C C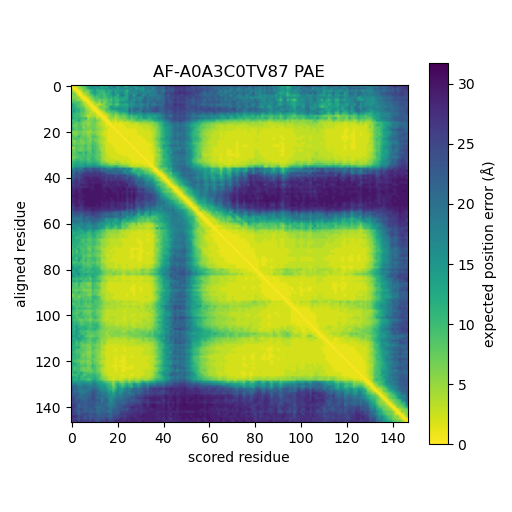 . TRP A 1 107 ? -8.551 17.390 4.495 1.00 91.81 107 TRP A C 1
ATOM 781 O O . TRP A 1 107 ? -7.625 17.922 5.114 1.00 91.81 107 TRP A O 1
ATOM 791 N N . PRO A 1 108 ? -9.799 17.344 5.004 1.00 89.31 108 PRO A N 1
ATOM 792 C CA . PRO A 1 108 ? -10.100 17.846 6.335 1.00 89.31 108 PRO A CA 1
ATOM 793 C C . PRO A 1 108 ? -9.402 16.998 7.403 1.00 89.31 108 PRO A C 1
ATOM 795 O O . PRO A 1 108 ? -9.267 15.776 7.264 1.00 89.31 108 PRO A O 1
ATOM 798 N N . ALA A 1 109 ? -8.994 17.654 8.490 1.00 86.88 109 ALA A N 1
ATOM 799 C CA . ALA A 1 109 ? -8.242 17.025 9.569 1.00 86.88 109 ALA A CA 1
ATOM 800 C C . ALA A 1 109 ? -8.941 15.764 10.107 1.00 86.88 109 ALA A C 1
ATOM 802 O O . ALA A 1 109 ? -10.161 15.741 10.280 1.00 86.88 109 ALA A O 1
ATOM 803 N N . ARG A 1 110 ? -8.149 14.739 10.446 1.00 83.06 110 ARG A N 1
ATOM 804 C CA . ARG A 1 110 ? -8.587 13.428 10.976 1.00 83.06 110 ARG A CA 1
ATOM 805 C C . ARG A 1 110 ? -9.308 12.513 9.978 1.00 83.06 110 ARG A C 1
ATOM 807 O O . ARG A 1 110 ? -9.777 11.446 10.384 1.00 83.06 110 ARG A O 1
ATOM 814 N N . SER A 1 111 ? -9.374 12.866 8.697 1.00 86.38 111 SER A N 1
ATOM 815 C CA . SER A 1 111 ? -9.940 11.996 7.652 1.00 86.38 111 SER A CA 1
ATOM 816 C C . SER A 1 111 ? -8.962 10.912 7.208 1.00 86.38 111 SER A C 1
ATOM 818 O O . SER A 1 111 ? -9.360 9.798 6.861 1.00 86.38 111 SER A O 1
ATOM 820 N N . GLY A 1 112 ? -7.664 11.201 7.279 1.00 87.25 112 GLY A N 1
ATOM 821 C CA . GLY A 1 112 ? -6.602 10.362 6.750 1.00 87.25 112 GLY A CA 1
ATOM 822 C C . GLY A 1 112 ? -6.595 8.969 7.359 1.00 87.25 112 GLY A C 1
ATOM 823 O O . GLY A 1 112 ? -6.280 8.012 6.665 1.00 87.25 112 GLY A O 1
ATOM 824 N N . LYS A 1 113 ? -6.986 8.808 8.629 1.00 86.62 113 LYS A N 1
ATOM 825 C CA . LYS A 1 113 ? -6.941 7.499 9.298 1.00 86.62 113 LYS A CA 1
ATOM 826 C C . LYS A 1 113 ? -7.913 6.518 8.651 1.00 86.62 113 LYS A C 1
ATOM 828 O O . LYS A 1 113 ? -7.549 5.376 8.393 1.00 86.62 113 LYS A O 1
ATOM 833 N N . VAL A 1 114 ? -9.150 6.961 8.436 1.00 89.38 114 VAL A N 1
ATOM 834 C CA . VAL A 1 114 ? -10.207 6.119 7.867 1.00 89.38 114 VAL A CA 1
ATOM 835 C C . VAL A 1 114 ? -9.844 5.758 6.433 1.00 89.38 114 VAL A C 1
ATOM 837 O O . VAL A 1 114 ? -9.886 4.589 6.064 1.00 89.38 114 VAL A O 1
ATOM 840 N N . VAL A 1 115 ? -9.404 6.748 5.657 1.00 91.81 115 VAL A N 1
ATOM 841 C CA . VAL A 1 115 ? -9.053 6.548 4.251 1.00 91.81 115 VAL A CA 1
ATOM 842 C C . VAL A 1 115 ? -7.809 5.665 4.097 1.00 91.81 115 VAL A C 1
ATOM 844 O O . VAL A 1 115 ? -7.804 4.756 3.270 1.00 91.81 115 VAL A O 1
ATOM 847 N N . LEU A 1 116 ? -6.790 5.851 4.942 1.00 91.44 116 LEU A N 1
ATOM 848 C CA . LEU A 1 116 ? -5.619 4.973 4.997 1.00 91.44 116 LEU A CA 1
ATOM 849 C C . LEU A 1 116 ? -6.010 3.537 5.367 1.00 91.44 116 LEU A C 1
ATOM 851 O O . LEU A 1 116 ? -5.488 2.603 4.768 1.00 91.44 116 LEU A O 1
ATOM 855 N N . GLY A 1 117 ? -6.933 3.347 6.315 1.00 91.12 117 GLY A N 1
ATOM 856 C CA . GLY A 1 117 ? -7.452 2.021 6.661 1.00 91.12 117 GLY A CA 1
ATOM 857 C C . GLY A 1 117 ? -8.062 1.312 5.450 1.00 91.12 117 GLY A C 1
ATOM 858 O O . GLY A 1 117 ? -7.661 0.198 5.131 1.00 91.12 117 GLY A O 1
ATOM 859 N N . ILE A 1 118 ? -8.935 2.005 4.711 1.00 92.06 118 ILE A N 1
ATOM 860 C CA . ILE A 1 118 ? -9.560 1.482 3.483 1.00 92.06 118 ILE A CA 1
ATOM 861 C C . ILE A 1 118 ? -8.500 1.132 2.429 1.00 92.06 118 ILE A C 1
ATOM 863 O O . ILE A 1 118 ? -8.578 0.079 1.794 1.00 92.06 118 ILE A O 1
ATOM 867 N N . ALA A 1 119 ? -7.496 1.993 2.243 1.00 94.06 119 ALA A N 1
ATOM 868 C CA . ALA A 1 119 ? -6.403 1.738 1.310 1.00 94.06 119 ALA A CA 1
ATOM 869 C C . ALA A 1 119 ? -5.608 0.477 1.698 1.00 94.06 119 ALA A C 1
ATOM 871 O O . ALA A 1 119 ? -5.331 -0.374 0.852 1.00 94.06 119 ALA A O 1
ATOM 872 N N . LEU A 1 120 ? -5.282 0.317 2.983 1.00 92.25 120 LEU A N 1
ATOM 873 C CA . LEU A 1 120 ? -4.534 -0.839 3.477 1.00 92.25 120 LEU A CA 1
ATOM 874 C C . LEU A 1 120 ? -5.351 -2.136 3.431 1.00 92.25 120 LEU A C 1
ATOM 876 O O . LEU A 1 120 ? -4.773 -3.182 3.149 1.00 92.25 120 LEU A O 1
ATOM 880 N N . ASP A 1 121 ? -6.668 -2.085 3.640 1.00 92.19 121 ASP A N 1
ATOM 881 C CA . ASP A 1 121 ? -7.549 -3.249 3.468 1.00 92.19 121 ASP A CA 1
ATOM 882 C C . ASP A 1 121 ? -7.587 -3.714 2.008 1.00 92.19 121 ASP A C 1
ATOM 884 O O . ASP A 1 121 ? -7.472 -4.910 1.726 1.00 92.19 121 ASP A O 1
ATOM 888 N N . ARG A 1 122 ? -7.662 -2.773 1.056 1.00 94.00 122 ARG A N 1
ATOM 889 C CA . ARG A 1 122 ? -7.572 -3.090 -0.379 1.00 94.00 122 ARG A CA 1
ATOM 890 C C . ARG A 1 122 ? -6.220 -3.691 -0.748 1.00 94.00 122 ARG A C 1
ATOM 892 O O . ARG A 1 122 ? -6.170 -4.669 -1.490 1.00 94.00 122 ARG A O 1
ATOM 899 N N . LEU A 1 123 ? -5.128 -3.151 -0.205 1.00 93.69 123 LEU A N 1
ATOM 900 C CA . LEU A 1 123 ? -3.793 -3.716 -0.406 1.00 93.69 123 LEU A CA 1
ATOM 901 C C . LEU A 1 123 ? -3.664 -5.110 0.210 1.00 93.69 123 LEU A C 1
ATOM 903 O O . LEU A 1 123 ? -3.077 -5.993 -0.409 1.00 93.69 123 LEU A O 1
ATOM 907 N N . ALA A 1 124 ? -4.216 -5.336 1.402 1.00 93.12 124 ALA A N 1
ATOM 908 C CA . ALA A 1 124 ? -4.205 -6.649 2.035 1.00 93.12 124 ALA A CA 1
ATOM 909 C C . ALA A 1 124 ? -4.938 -7.681 1.166 1.00 93.12 124 ALA A C 1
ATOM 911 O O . ALA A 1 124 ? -4.386 -8.749 0.906 1.00 93.12 124 ALA A O 1
ATOM 912 N N . ALA A 1 125 ? -6.109 -7.328 0.628 1.00 91.94 125 ALA A N 1
ATOM 913 C CA . ALA A 1 125 ? -6.833 -8.169 -0.323 1.00 91.94 125 ALA A CA 1
ATOM 914 C C . ALA A 1 125 ? -6.018 -8.435 -1.602 1.00 91.94 125 ALA A C 1
ATOM 916 O O . ALA A 1 125 ? -5.879 -9.587 -2.007 1.00 91.94 125 ALA A O 1
ATOM 917 N N . HIS A 1 126 ? -5.411 -7.399 -2.194 1.00 93.44 126 HIS A N 1
ATOM 918 C CA . HIS A 1 126 ? -4.567 -7.530 -3.388 1.00 93.44 126 HIS A CA 1
ATOM 919 C C . HIS A 1 126 ? -3.367 -8.461 -3.166 1.00 93.44 126 HIS A C 1
ATOM 921 O O . HIS A 1 126 ? -3.029 -9.275 -4.021 1.00 93.44 126 HIS A O 1
ATOM 927 N N . TYR A 1 127 ? -2.730 -8.368 -2.000 1.00 92.00 127 TYR A N 1
ATOM 928 C CA . TYR A 1 127 ? -1.565 -9.178 -1.666 1.00 92.00 127 TYR A CA 1
ATOM 929 C C . TYR A 1 127 ? -1.896 -10.555 -1.080 1.00 92.00 127 TYR A C 1
ATOM 931 O O . TYR A 1 127 ? -0.956 -11.283 -0.746 1.00 92.00 127 TYR A O 1
ATOM 939 N N . GLY A 1 128 ? -3.180 -10.908 -0.951 1.00 90.88 128 GLY A N 1
ATOM 940 C CA . GLY A 1 128 ? -3.627 -12.171 -0.361 1.00 90.88 128 GLY A CA 1
ATOM 941 C C . GLY A 1 128 ? -3.340 -12.283 1.141 1.00 90.88 128 GLY A C 1
ATOM 942 O O . GLY A 1 128 ? -3.132 -13.379 1.653 1.00 90.88 128 GLY A O 1
ATOM 943 N N . ILE A 1 129 ? -3.273 -11.157 1.855 1.00 88.62 129 ILE A N 1
ATOM 944 C CA . ILE A 1 129 ? -2.998 -11.105 3.294 1.00 88.62 129 ILE A CA 1
ATOM 945 C C . ILE A 1 129 ? -4.334 -11.157 4.041 1.00 88.62 129 ILE A C 1
ATOM 947 O O . ILE A 1 129 ? -5.038 -10.157 4.154 1.00 88.62 129 ILE A O 1
ATOM 951 N N . THR A 1 130 ? -4.691 -12.335 4.551 1.00 77.12 130 THR A N 1
ATOM 952 C CA . THR A 1 130 ? -5.969 -12.563 5.244 1.00 77.12 130 THR A CA 1
ATOM 953 C C . THR A 1 130 ? -5.852 -12.347 6.762 1.00 77.12 130 THR A C 1
ATOM 955 O O . THR A 1 130 ? -4.862 -12.786 7.367 1.00 77.12 130 THR A O 1
ATOM 958 N N . PRO A 1 131 ? -6.865 -11.738 7.415 1.00 59.12 131 PRO A N 1
ATOM 959 C CA . PRO A 1 131 ? -6.944 -11.669 8.872 1.00 59.12 131 PRO A CA 1
ATOM 960 C C . PRO A 1 131 ? -7.021 -13.071 9.475 1.00 59.12 131 PRO A C 1
ATOM 962 O O . PRO A 1 131 ? -7.975 -13.812 9.257 1.00 59.12 131 PRO A O 1
ATOM 965 N N . GLY A 1 132 ? -5.978 -13.450 10.215 1.00 55.75 132 GLY A N 1
ATOM 966 C CA . GLY A 1 132 ? -5.865 -14.777 10.829 1.00 55.75 132 GLY A CA 1
ATOM 967 C C . GLY A 1 132 ? -4.439 -15.316 10.915 1.00 55.75 132 GLY A C 1
ATOM 968 O O . GLY A 1 132 ? -4.110 -15.989 11.889 1.00 55.75 132 GLY A O 1
ATOM 969 N N . CYS A 1 133 ? -3.552 -14.956 9.979 1.00 48.25 133 CYS A N 1
ATOM 970 C CA . CYS A 1 133 ? -2.170 -15.460 9.993 1.00 48.25 133 CYS A CA 1
ATOM 971 C C . CYS A 1 133 ? -1.290 -14.792 11.073 1.00 48.25 133 CYS A C 1
ATOM 973 O O . CYS A 1 133 ? -0.350 -15.404 11.575 1.00 48.25 133 CYS A O 1
ATOM 975 N N . ALA A 1 134 ? -1.604 -13.556 11.477 1.00 50.31 134 ALA A N 1
ATOM 976 C CA . ALA A 1 134 ? -0.832 -12.793 12.468 1.00 50.31 134 ALA A CA 1
ATOM 977 C C . ALA A 1 134 ? -1.511 -12.699 13.856 1.00 50.31 134 ALA A C 1
ATOM 979 O O . ALA A 1 134 ? -0.927 -12.186 14.814 1.00 50.31 134 ALA A O 1
ATOM 980 N N . ALA A 1 135 ? -2.737 -13.216 13.997 1.00 46.03 135 ALA A N 1
ATOM 981 C CA . ALA A 1 135 ? -3.588 -13.031 15.177 1.00 46.03 135 ALA A CA 1
ATOM 982 C C . ALA A 1 135 ? -3.152 -13.826 16.429 1.00 46.03 135 ALA A C 1
ATOM 984 O O . ALA A 1 135 ? -3.731 -13.645 17.503 1.00 46.03 135 ALA A O 1
ATOM 985 N N . LYS A 1 136 ? -2.122 -14.683 16.345 1.00 38.00 136 LYS A N 1
ATOM 986 C CA . LYS A 1 136 ? -1.684 -15.499 17.493 1.00 38.00 136 LYS A CA 1
ATOM 987 C C . LYS A 1 136 ? -0.887 -14.714 18.550 1.00 38.00 136 LYS A C 1
ATOM 989 O O . LYS A 1 136 ? -0.796 -15.160 19.688 1.00 38.00 136 LYS A O 1
ATOM 994 N N . THR A 1 137 ? -0.377 -13.520 18.243 1.00 44.12 137 THR A N 1
ATOM 995 C CA . THR A 1 137 ? 0.558 -12.816 19.150 1.00 44.12 137 THR A CA 1
ATOM 996 C C . THR A 1 137 ? -0.104 -11.880 20.174 1.00 44.12 137 THR A C 1
ATOM 998 O O . THR A 1 137 ? 0.587 -11.347 21.036 1.00 44.12 137 THR A O 1
ATOM 1001 N N . ARG A 1 138 ? -1.432 -11.668 20.165 1.00 44.81 138 ARG A N 1
ATOM 1002 C CA . ARG A 1 138 ? -2.046 -10.656 21.060 1.00 44.81 138 ARG A CA 1
ATOM 1003 C C . ARG A 1 138 ? -3.284 -11.065 21.867 1.00 44.81 138 ARG A C 1
ATOM 1005 O O . ARG A 1 138 ? -3.904 -10.199 22.470 1.00 44.81 138 ARG A O 1
ATOM 1012 N N . ARG A 1 139 ? -3.601 -12.362 21.972 1.00 37.75 139 ARG A N 1
ATOM 1013 C CA . ARG A 1 139 ? -4.662 -12.867 22.877 1.00 37.75 139 ARG A CA 1
ATOM 1014 C C . ARG A 1 139 ? -4.228 -13.089 24.342 1.00 37.75 139 ARG A C 1
ATOM 1016 O O . ARG A 1 139 ? -4.972 -13.705 25.084 1.00 37.75 139 ARG A O 1
ATOM 1023 N N . ARG A 1 140 ? -3.059 -12.603 24.790 1.00 41.47 140 ARG A N 1
ATOM 1024 C CA . ARG A 1 140 ? -2.606 -12.765 26.196 1.00 41.47 140 ARG A CA 1
ATOM 1025 C C . ARG A 1 140 ? -2.683 -11.515 27.089 1.00 41.47 140 ARG A C 1
ATOM 1027 O O . ARG A 1 140 ? -2.199 -11.579 28.208 1.00 41.47 140 ARG A O 1
ATOM 1034 N N . VAL A 1 141 ? -3.236 -10.382 26.641 1.00 46.78 141 VAL A N 1
ATOM 1035 C CA . VAL A 1 141 ? -3.201 -9.129 27.444 1.00 46.78 141 VAL A CA 1
ATOM 1036 C C . VAL A 1 141 ? -4.576 -8.461 27.577 1.00 46.78 141 VAL A C 1
ATOM 1038 O O . VAL A 1 141 ? -4.676 -7.244 27.672 1.00 46.78 141 VAL A O 1
ATOM 1041 N N . PHE A 1 142 ? -5.663 -9.231 27.565 1.00 39.59 142 PHE A N 1
ATOM 1042 C CA . PHE A 1 142 ? -6.962 -8.690 27.973 1.00 39.59 142 PHE A CA 1
ATOM 1043 C C . PHE A 1 142 ? -7.854 -9.794 28.543 1.00 39.59 142 PHE A C 1
ATOM 1045 O O . PHE A 1 142 ? -8.736 -10.300 27.859 1.00 39.59 142 PHE A O 1
ATOM 1052 N N . GLU A 1 143 ? -7.570 -10.174 29.785 1.00 33.69 143 GLU A N 1
ATOM 1053 C CA . GLU A 1 143 ? -8.5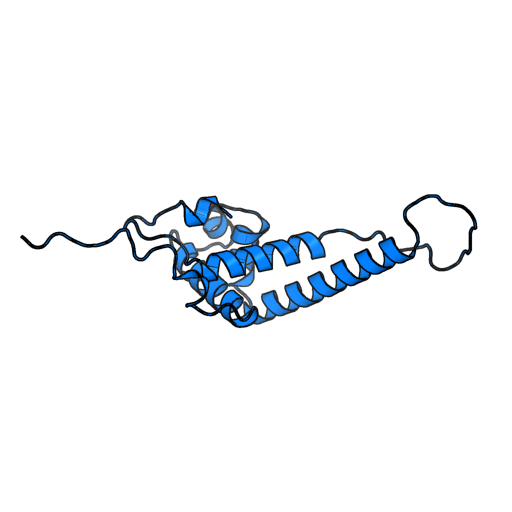43 -10.795 30.684 1.00 33.69 143 GLU A CA 1
ATOM 1054 C C . GLU A 1 143 ? -8.924 -9.691 31.686 1.00 33.69 143 GLU A C 1
ATOM 1056 O O . GLU A 1 143 ? -8.040 -9.229 32.411 1.00 33.69 143 GLU A O 1
ATOM 1061 N N . PRO A 1 144 ? -10.152 -9.149 31.674 1.00 38.12 144 PRO A N 1
ATOM 1062 C CA . PRO A 1 144 ? -10.612 -8.284 32.751 1.00 38.12 144 PRO A CA 1
ATOM 1063 C C . PRO A 1 144 ? -11.013 -9.149 33.953 1.00 38.12 144 PRO A C 1
ATOM 1065 O O . PRO A 1 144 ? -11.876 -10.016 33.822 1.00 38.12 144 PRO A O 1
ATOM 1068 N N . ASP A 1 145 ? -10.391 -8.903 35.110 1.00 36.81 145 ASP A N 1
ATOM 1069 C CA . ASP A 1 145 ? -10.756 -9.511 36.394 1.00 36.81 145 ASP A CA 1
ATOM 1070 C C . ASP A 1 145 ? -12.277 -9.433 36.642 1.00 36.81 145 ASP A C 1
ATOM 1072 O O . ASP A 1 145 ? -12.852 -8.336 36.592 1.00 36.81 145 ASP A O 1
ATOM 1076 N N . PRO A 1 146 ? -12.957 -10.561 36.922 1.00 47.53 146 PRO A N 1
ATOM 1077 C CA . PRO A 1 146 ? -14.301 -10.522 37.469 1.00 47.53 146 PRO A CA 1
ATOM 1078 C C . PRO A 1 146 ? -14.244 -10.093 38.943 1.00 47.53 146 PRO A C 1
ATOM 1080 O O . PRO A 1 146 ? -13.391 -10.536 39.708 1.00 47.53 146 PRO A O 1
ATOM 1083 N N . LYS A 1 147 ? -15.158 -9.183 39.284 1.00 46.69 147 LYS A N 1
ATOM 1084 C CA . LYS A 1 147 ? -15.337 -8.532 40.586 1.00 46.69 147 LYS A CA 1
ATOM 1085 C C . LYS A 1 147 ? -15.650 -9.509 41.720 1.00 46.69 147 LYS A C 1
ATOM 1087 O O . LYS A 1 147 ? -16.411 -10.466 41.459 1.00 46.69 147 LYS A O 1
#

Nearest PDB structures (foldseek):
  1rp3-assembly2_C  TM=6.621E-01  e=1.129E+00  Aquifex aeolicus

Radius of gyration: 20.36 Å; Cα contacts (8 Å, |Δi|>4): 135; chains: 1; bounding box: 53×34×69 Å

pLDDT: mean 75.31, std 19.69, range [33.69, 95.12]

Mean predicted aligned error: 12.25 Å

Solvent-accessible surface area (backbone atoms only — not comparable to full-atom values): 8846 Å² total; per-residue (Å²): 110,76,64,50,64,70,38,52,42,100,82,69,44,57,68,54,54,70,44,33,48,51,28,39,51,50,52,31,49,25,48,55,43,38,68,51,78,69,91,80,80,86,82,91,84,73,93,73,85,86,77,82,94,74,51,74,65,56,60,50,52,52,44,51,51,25,51,54,18,39,52,54,40,51,52,53,42,62,71,48,33,91,78,33,38,58,50,47,44,34,41,48,63,67,60,42,53,61,74,56,43,21,58,76,70,72,48,65,87,86,46,44,61,60,52,44,49,55,34,24,51,50,41,7,60,74,70,69,47,61,94,66,82,71,64,81,82,66,82,84,82,79,82,80,82,82,130